Protein AF-A0A6G3XW22-F1 (afdb_monomer_lite)

Secondary structure (DSSP, 8-state):
--GGGSTTB--TT-TT-------TTTT--EEEEEESSSSEEEEEETTS-EEEEEE-TTSSSEEEPTT-TT-EEEE-TTS-EEEE-SSSEEEEEE-SSTT-SEEEEEEEEETT-TT-SEEEEEEEEEETTEEEEEEEEEE---TTS-HHHHHH-TTSTT--EEE----SS----------

Foldseek 3Di:
DFCCPQAQADSPVDGHDHDDDDPVVAPQQWWKWFDPDQFKIWGAGVVGDTWIWGQDPVSQFIDTDPPVNQWGWHDGQQAKIWIAGPQQKIWIFDHLDSPGRMTGTAKIAGPPDFQQIKGFDWHWDADPNDTHTYTAKIWRFAPQDHSVCCVVPVPDPRIDMDGDDDDPDDPDPDDDDDD

Organism: NCBI:txid2706086

pLDDT: mean 84.63, std 14.5, range [40.66, 98.62]

Radius of gyration: 17.82 Å; chains: 1; bounding box: 32×61×41 Å

Structure (mmCIF, N/CA/C/O backbone):
data_AF-A0A6G3XW22-F1
#
_entry.id   AF-A0A6G3XW22-F1
#
loop_
_atom_site.group_PDB
_atom_site.id
_atom_site.type_symbol
_atom_site.label_atom_id
_atom_site.label_alt_id
_atom_site.label_comp_id
_atom_site.label_asym_id
_atom_site.label_entity_id
_atom_site.label_seq_id
_atom_site.pdbx_PDB_ins_code
_atom_site.Cartn_x
_atom_site.Cartn_y
_atom_site.Cartn_z
_atom_site.occupancy
_atom_site.B_iso_or_equiv
_atom_site.auth_seq_id
_atom_site.auth_comp_id
_atom_site.auth_asym_id
_atom_site.auth_atom_id
_atom_site.pdbx_PDB_model_num
ATOM 1 N N . ASN A 1 1 ? 6.379 -14.271 11.844 1.00 52.03 1 ASN A N 1
ATOM 2 C CA . ASN A 1 1 ? 5.013 -14.008 11.336 1.00 52.03 1 ASN A CA 1
ATOM 3 C C . ASN A 1 1 ? 4.504 -15.171 10.507 1.00 52.03 1 ASN A C 1
ATOM 5 O O . ASN A 1 1 ? 5.293 -15.750 9.774 1.00 52.03 1 ASN A O 1
ATOM 9 N N . ARG A 1 2 ? 3.227 -15.556 10.661 1.00 58.66 2 ARG A N 1
ATOM 10 C CA . ARG A 1 2 ? 2.596 -16.624 9.863 1.00 58.66 2 ARG A CA 1
ATOM 11 C C . ARG A 1 2 ? 2.020 -16.032 8.575 1.00 58.66 2 ARG A C 1
ATOM 13 O O . ARG A 1 2 ? 1.297 -15.044 8.637 1.00 58.66 2 ARG A O 1
ATOM 20 N N . GLY A 1 3 ? 2.311 -16.625 7.423 1.00 56.16 3 GLY A N 1
ATOM 21 C CA . GLY A 1 3 ? 1.813 -16.196 6.110 1.00 56.16 3 GLY A CA 1
ATOM 22 C C . GLY A 1 3 ? 0.297 -16.015 6.008 1.00 56.16 3 GLY A C 1
ATOM 23 O O . GLY A 1 3 ? -0.169 -15.089 5.357 1.00 56.16 3 GLY A O 1
ATOM 24 N N . ASP A 1 4 ? -0.485 -16.867 6.669 1.00 63.56 4 ASP A N 1
ATOM 25 C CA . ASP A 1 4 ? -1.953 -16.778 6.669 1.00 63.56 4 ASP A CA 1
ATOM 26 C C . ASP A 1 4 ? -2.518 -15.663 7.566 1.00 63.56 4 ASP A C 1
ATOM 28 O O . ASP A 1 4 ? -3.700 -15.325 7.462 1.00 63.56 4 ASP A O 1
ATOM 32 N N . SER A 1 5 ? -1.677 -15.088 8.427 1.00 68.88 5 SER A N 1
ATOM 33 C CA . SER A 1 5 ? -2.043 -13.995 9.328 1.00 68.88 5 SER A CA 1
ATOM 34 C C . SER A 1 5 ? -1.892 -12.610 8.690 1.00 68.88 5 SER A C 1
ATOM 36 O O . SER A 1 5 ? -2.404 -11.638 9.241 1.00 68.88 5 SER A O 1
ATOM 38 N N . GLN A 1 6 ? -1.258 -12.512 7.514 1.00 75.56 6 GLN A N 1
ATOM 39 C CA . GLN A 1 6 ? -1.166 -11.262 6.761 1.00 75.56 6 GLN A CA 1
ATOM 40 C C . GLN A 1 6 ? -2.504 -10.963 6.069 1.00 75.56 6 GLN A C 1
ATOM 42 O O . GLN A 1 6 ? -2.922 -11.637 5.124 1.00 75.56 6 GLN A O 1
ATOM 47 N N . GLU A 1 7 ? -3.220 -9.959 6.573 1.00 83.88 7 GLU A N 1
ATOM 48 C CA . GLU A 1 7 ? -4.598 -9.697 6.170 1.00 83.88 7 GLU A CA 1
ATOM 49 C C . GLU A 1 7 ? -4.696 -9.229 4.711 1.00 83.88 7 GLU A C 1
ATOM 51 O O . GLU A 1 7 ? -4.196 -8.175 4.329 1.00 83.88 7 GLU A O 1
ATOM 56 N N . GLY A 1 8 ? -5.426 -9.985 3.888 1.00 86.25 8 GLY A N 1
ATOM 57 C CA . GLY A 1 8 ? -5.715 -9.620 2.498 1.00 86.25 8 GLY A CA 1
ATOM 58 C C . GLY A 1 8 ? -4.651 -10.032 1.480 1.00 86.25 8 GLY A C 1
ATOM 59 O O . GLY A 1 8 ? -4.854 -9.789 0.289 1.00 86.25 8 GLY A O 1
ATOM 60 N N . GLN A 1 9 ? -3.583 -10.711 1.906 1.00 87.06 9 GLN A N 1
ATOM 61 C CA . GLN A 1 9 ? -2.567 -11.290 1.028 1.00 87.06 9 GLN A CA 1
ATOM 62 C C . GLN A 1 9 ? -2.663 -12.821 0.994 1.00 87.06 9 GLN A C 1
ATOM 64 O O . GLN A 1 9 ? -3.009 -13.477 1.975 1.00 87.06 9 GLN A O 1
ATOM 69 N N . ALA A 1 10 ? -2.404 -13.416 -0.169 1.00 87.94 10 ALA A N 1
ATOM 70 C CA . ALA A 1 10 ? -2.341 -14.863 -0.323 1.00 87.94 10 ALA A CA 1
ATOM 71 C C . ALA A 1 10 ? -0.995 -15.400 0.191 1.00 87.94 10 ALA A C 1
ATOM 73 O O . ALA A 1 10 ? 0.062 -14.926 -0.219 1.00 87.94 10 ALA A O 1
ATOM 74 N N . ALA A 1 11 ? -1.027 -16.446 1.021 1.00 87.25 11 ALA A N 1
ATOM 75 C CA . ALA A 1 11 ? 0.169 -17.115 1.536 1.00 87.25 11 ALA A CA 1
ATOM 76 C C . ALA A 1 11 ? 0.833 -18.004 0.462 1.00 87.25 11 ALA A C 1
ATOM 78 O O . ALA A 1 11 ? 0.626 -19.219 0.414 1.00 87.25 11 ALA A O 1
ATOM 79 N N . ILE A 1 12 ? 1.616 -17.397 -0.434 1.00 85.00 12 ILE A N 1
ATOM 80 C CA . ILE A 1 12 ? 2.178 -18.069 -1.623 1.00 85.00 12 ILE A CA 1
ATOM 81 C C . ILE A 1 12 ? 3.279 -19.096 -1.317 1.00 85.00 12 ILE A C 1
ATOM 83 O O . ILE A 1 12 ? 3.530 -19.968 -2.145 1.00 85.00 12 ILE A O 1
ATOM 87 N N . PHE A 1 13 ? 3.892 -19.033 -0.132 1.00 84.06 13 PHE A N 1
ATOM 88 C CA . PHE A 1 13 ? 4.929 -19.969 0.332 1.00 84.06 13 PHE A CA 1
ATOM 89 C C . PHE A 1 13 ? 4.442 -20.903 1.455 1.00 84.06 13 PHE A C 1
ATOM 91 O O . PHE A 1 13 ? 5.230 -21.586 2.106 1.00 84.06 13 PHE A O 1
ATOM 98 N N . GLY A 1 14 ? 3.125 -20.965 1.669 1.00 78.38 14 GLY A N 1
ATOM 99 C CA . GLY A 1 14 ? 2.499 -21.748 2.731 1.00 78.38 14 GLY A CA 1
ATOM 100 C C . GLY A 1 14 ? 2.167 -20.919 3.973 1.00 78.38 14 GLY A C 1
ATOM 101 O O . GLY A 1 14 ? 2.674 -19.822 4.175 1.00 78.38 14 GLY A O 1
ATOM 102 N N . LYS A 1 15 ? 1.290 -21.463 4.824 1.00 77.62 15 LYS A N 1
ATOM 103 C CA . LYS A 1 15 ? 0.667 -20.741 5.951 1.00 77.62 15 LYS A CA 1
ATOM 104 C C . LYS A 1 15 ? 1.638 -20.157 6.979 1.00 77.62 15 LYS A C 1
ATOM 106 O O . LYS A 1 15 ? 1.280 -19.220 7.671 1.00 77.62 15 LYS A O 1
ATOM 111 N N . GLU A 1 16 ? 2.850 -20.695 7.087 1.00 74.69 16 GLU A N 1
ATOM 112 C CA . GLU A 1 16 ? 3.848 -20.221 8.056 1.00 74.69 16 GLU A CA 1
ATOM 113 C C . GLU A 1 16 ? 4.786 -19.151 7.475 1.00 74.69 16 GLU A C 1
ATOM 115 O O . GLU A 1 16 ? 5.562 -18.575 8.225 1.00 74.69 16 GLU A O 1
ATOM 120 N N . TRP A 1 17 ? 4.708 -18.853 6.171 1.00 68.12 17 TRP A N 1
ATOM 121 C CA . TRP A 1 17 ? 5.664 -17.986 5.475 1.00 68.12 17 TRP A CA 1
ATOM 122 C C . TRP A 1 17 ? 4.978 -16.783 4.831 1.00 68.12 17 TRP A C 1
ATOM 124 O O . TRP A 1 17 ? 4.083 -16.932 3.998 1.00 68.12 17 TRP A O 1
ATOM 134 N N . VAL A 1 18 ? 5.423 -15.585 5.204 1.00 65.75 18 VAL A N 1
ATOM 135 C CA . VAL A 1 18 ? 4.990 -14.316 4.606 1.00 65.75 18 VAL A CA 1
ATOM 136 C C . VAL A 1 18 ? 5.875 -14.003 3.397 1.00 65.75 18 VAL A C 1
ATOM 138 O O . VAL A 1 18 ? 7.080 -14.239 3.434 1.00 65.75 18 VAL A O 1
ATOM 141 N N . SER A 1 19 ? 5.289 -13.468 2.325 1.00 66.19 19 SER A N 1
ATOM 142 C CA . SER A 1 19 ? 6.052 -12.869 1.226 1.00 66.19 19 SER A CA 1
ATOM 143 C C . SER A 1 19 ? 6.080 -11.351 1.402 1.00 66.19 19 SER A C 1
ATOM 145 O O . SER A 1 19 ? 5.086 -10.692 1.093 1.00 66.19 19 SER A O 1
ATOM 147 N N . GLY A 1 20 ? 7.194 -10.820 1.898 1.00 61.91 20 GLY A N 1
ATOM 148 C CA . GLY A 1 20 ? 7.508 -9.393 1.850 1.00 61.91 20 GLY A CA 1
ATOM 149 C C . GLY A 1 20 ? 8.275 -9.067 0.571 1.00 61.91 20 GLY A C 1
ATOM 150 O O . GLY A 1 20 ? 9.006 -9.909 0.039 1.00 61.91 20 GLY A O 1
ATOM 151 N N . THR A 1 21 ? 8.091 -7.862 0.047 1.00 57.53 21 THR A N 1
ATOM 152 C CA . THR A 1 21 ? 8.959 -7.318 -1.000 1.00 57.53 21 THR A CA 1
ATOM 153 C C . THR A 1 21 ? 9.637 -6.094 -0.429 1.00 57.53 21 THR A C 1
ATOM 155 O O . THR A 1 21 ? 9.161 -4.979 -0.626 1.00 57.53 21 THR A O 1
ATOM 158 N N . ALA A 1 22 ? 10.734 -6.315 0.289 1.00 53.59 22 ALA A N 1
ATOM 159 C CA . ALA A 1 22 ? 11.569 -5.225 0.749 1.00 53.59 22 ALA A CA 1
ATOM 160 C C . ALA A 1 22 ? 12.197 -4.541 -0.471 1.00 53.59 22 ALA A C 1
ATOM 162 O O . ALA A 1 22 ? 12.874 -5.172 -1.291 1.00 53.59 22 ALA A O 1
ATOM 163 N N . ALA A 1 23 ? 11.955 -3.243 -0.608 1.00 49.09 23 ALA A N 1
ATOM 164 C CA . ALA A 1 23 ? 12.821 -2.399 -1.405 1.00 49.09 23 ALA A CA 1
ATOM 165 C C . ALA A 1 23 ? 14.006 -2.015 -0.513 1.00 49.09 23 ALA A C 1
ATOM 167 O O . ALA A 1 23 ? 13.900 -1.087 0.279 1.00 49.09 23 ALA A O 1
ATOM 168 N N . GLU A 1 24 ? 15.129 -2.741 -0.632 1.00 43.94 24 GLU A N 1
ATOM 169 C CA . GLU A 1 24 ? 16.357 -2.489 0.155 1.00 43.94 24 GLU A CA 1
ATOM 170 C C . GLU A 1 24 ? 16.875 -1.043 0.030 1.00 43.94 24 GLU A C 1
ATOM 172 O O . GLU A 1 24 ? 17.677 -0.610 0.847 1.00 43.94 24 GLU A O 1
ATOM 177 N N . ALA A 1 25 ? 16.438 -0.291 -0.985 1.00 43.53 25 ALA A N 1
ATOM 178 C CA . ALA A 1 25 ? 16.829 1.102 -1.176 1.00 43.53 25 ALA A CA 1
ATOM 179 C C . ALA A 1 25 ? 16.078 2.097 -0.270 1.00 43.53 25 ALA A C 1
ATOM 181 O O . ALA A 1 25 ? 16.571 3.204 -0.097 1.00 43.53 25 ALA A O 1
ATOM 182 N N . THR A 1 26 ? 14.920 1.725 0.289 1.00 51.25 26 THR A N 1
ATOM 183 C CA . THR A 1 26 ? 13.961 2.683 0.873 1.00 51.25 26 THR A CA 1
ATOM 184 C C . THR A 1 26 ? 13.469 2.331 2.280 1.00 51.25 26 THR A C 1
ATOM 186 O O . THR A 1 26 ? 12.476 2.902 2.707 1.00 51.25 26 THR A O 1
ATOM 189 N N . GLU A 1 27 ? 14.078 1.348 2.963 1.00 54.16 27 GLU A N 1
ATOM 190 C CA . GLU A 1 27 ? 13.781 0.972 4.372 1.00 54.16 27 GLU A CA 1
ATOM 191 C C . GLU A 1 27 ? 12.274 0.897 4.729 1.00 54.16 27 GLU A C 1
ATOM 193 O O . GLU A 1 27 ? 11.841 1.137 5.853 1.00 54.16 27 GLU A O 1
ATOM 198 N N . SER A 1 28 ? 11.433 0.572 3.741 1.00 60.34 28 SER A N 1
ATOM 199 C CA . SER A 1 28 ? 9.985 0.657 3.889 1.00 60.34 28 SER A CA 1
ATOM 200 C C . SER A 1 28 ? 9.450 -0.681 4.374 1.00 60.34 28 SER A C 1
ATOM 202 O O . SER A 1 28 ? 9.030 -1.520 3.579 1.00 60.34 28 SER A O 1
ATOM 204 N N . ASP A 1 29 ? 9.445 -0.856 5.692 1.00 78.88 29 ASP A N 1
ATOM 205 C CA . ASP A 1 29 ? 8.967 -2.064 6.373 1.00 78.88 29 ASP A CA 1
ATOM 206 C C . ASP A 1 29 ? 7.431 -2.095 6.509 1.00 78.88 29 ASP A C 1
ATOM 208 O O . ASP A 1 29 ? 6.886 -2.633 7.472 1.00 78.88 29 ASP A O 1
ATOM 212 N N . TYR A 1 30 ? 6.687 -1.511 5.562 1.00 88.31 30 TYR A N 1
ATOM 213 C CA . TYR A 1 30 ? 5.220 -1.530 5.567 1.00 88.31 30 TYR A CA 1
ATOM 214 C C . TYR A 1 30 ? 4.673 -2.739 4.812 1.00 88.31 30 TYR A C 1
ATOM 216 O O . TYR A 1 30 ? 5.124 -3.072 3.721 1.00 88.31 30 TYR A O 1
ATOM 224 N N . SER A 1 31 ? 3.613 -3.350 5.340 1.00 87.88 31 SER A N 1
ATOM 225 C CA . SER A 1 31 ? 2.933 -4.475 4.694 1.00 87.88 31 SER A CA 1
ATOM 226 C C . SER A 1 31 ? 1.625 -4.064 4.015 1.00 87.88 31 SER A C 1
ATOM 228 O O . SER A 1 31 ? 1.394 -4.374 2.842 1.00 87.88 31 SER A O 1
ATOM 230 N N . HIS A 1 32 ? 0.749 -3.357 4.730 1.00 92.81 32 HIS A N 1
ATOM 231 C CA . HIS A 1 32 ? -0.564 -2.973 4.216 1.00 92.81 32 HIS A CA 1
ATOM 232 C C . HIS A 1 32 ? -1.179 -1.808 4.990 1.00 92.81 32 HIS A C 1
ATOM 234 O O . HIS A 1 32 ? -0.823 -1.537 6.131 1.00 92.81 32 HIS A O 1
ATOM 240 N N . VAL A 1 33 ? -2.176 -1.161 4.387 1.00 96.88 33 VAL A N 1
ATOM 241 C CA . VAL A 1 33 ? -3.127 -0.316 5.117 1.00 96.88 33 VAL A CA 1
ATOM 242 C C . VAL A 1 33 ? -4.340 -1.155 5.497 1.00 96.88 33 VAL A C 1
ATOM 244 O O . VAL A 1 33 ? -4.859 -1.906 4.665 1.00 96.88 33 VAL A O 1
ATOM 247 N N . ARG A 1 34 ? -4.835 -1.004 6.726 1.00 97.06 34 ARG A N 1
ATOM 248 C CA . ARG A 1 34 ? -6.054 -1.645 7.233 1.00 97.06 34 ARG A CA 1
ATOM 249 C C . ARG A 1 34 ? -7.101 -0.598 7.596 1.00 97.06 34 ARG A C 1
ATOM 251 O O . ARG A 1 34 ? -6.830 0.356 8.319 1.00 97.06 34 ARG A O 1
ATOM 258 N N . ARG A 1 35 ? -8.332 -0.779 7.114 1.00 97.38 35 ARG A N 1
ATOM 259 C CA . ARG A 1 35 ? -9.463 0.085 7.480 1.00 97.38 35 ARG A CA 1
ATOM 260 C C . ARG A 1 35 ? -9.954 -0.248 8.883 1.00 97.38 35 ARG A C 1
ATOM 262 O O . ARG A 1 35 ? -10.372 -1.375 9.125 1.00 97.38 35 ARG A O 1
ATOM 269 N N . ILE A 1 36 ? -10.016 0.763 9.745 1.00 97.50 36 ILE A N 1
ATOM 270 C CA . ILE A 1 36 ? -10.691 0.681 11.048 1.00 97.50 36 ILE A CA 1
ATOM 271 C C . ILE A 1 36 ? -12.104 1.265 10.942 1.00 97.50 36 ILE A C 1
ATOM 273 O O . ILE A 1 36 ? -13.074 0.678 11.412 1.00 97.50 36 ILE A O 1
ATOM 277 N N . SER A 1 37 ? -12.241 2.404 10.261 1.00 96.75 37 SER A N 1
ATOM 278 C CA . SER A 1 37 ? -13.521 3.043 9.938 1.00 96.75 37 SER A CA 1
ATOM 279 C C . SER A 1 37 ? -13.389 3.903 8.674 1.00 96.75 37 SER A C 1
ATOM 281 O O . SER A 1 37 ? -12.369 3.862 7.994 1.00 96.75 37 SER A O 1
ATOM 283 N N . ASP A 1 38 ? -14.401 4.703 8.334 1.00 95.00 38 ASP A N 1
ATOM 284 C CA . ASP A 1 38 ? -14.277 5.702 7.257 1.00 95.00 38 ASP A CA 1
ATOM 285 C C . ASP A 1 38 ? -13.337 6.865 7.594 1.00 95.00 38 ASP A C 1
ATOM 287 O O . ASP A 1 38 ? -12.921 7.599 6.701 1.00 95.00 38 ASP A O 1
ATOM 291 N N . THR A 1 39 ? -13.002 7.040 8.872 1.00 97.12 39 THR A N 1
ATOM 292 C CA . THR A 1 39 ? -12.193 8.158 9.374 1.00 97.12 39 THR A CA 1
ATOM 293 C C . THR A 1 39 ? -10.971 7.703 10.163 1.00 97.12 39 THR A C 1
ATOM 295 O O . THR A 1 39 ? -10.319 8.536 10.785 1.00 97.12 39 THR A O 1
ATOM 298 N N . ALA A 1 40 ? -10.668 6.404 10.168 1.00 97.94 40 ALA A N 1
ATOM 299 C CA . ALA A 1 40 ? -9.498 5.847 10.836 1.00 97.94 40 ALA A CA 1
ATOM 300 C C . ALA A 1 40 ? -8.949 4.653 10.052 1.00 97.94 40 ALA A C 1
ATOM 302 O O . ALA A 1 40 ? -9.714 3.770 9.640 1.00 97.94 40 ALA A O 1
ATOM 303 N N . VAL A 1 41 ? -7.636 4.630 9.867 1.00 98.38 41 VAL A N 1
ATOM 304 C CA . VAL A 1 41 ? -6.897 3.548 9.212 1.00 98.38 41 VAL A CA 1
ATOM 305 C C . VAL A 1 41 ? -5.589 3.298 9.953 1.00 98.38 41 VAL A C 1
ATOM 307 O O . VAL A 1 41 ? -5.052 4.207 10.580 1.00 98.38 41 VAL A O 1
ATOM 310 N N . ASP A 1 42 ? -5.080 2.081 9.828 1.00 98.19 42 ASP A N 1
ATOM 311 C CA . ASP A 1 42 ? -3.752 1.700 10.298 1.00 98.19 42 ASP A CA 1
ATOM 312 C C . ASP A 1 42 ? -2.834 1.500 9.095 1.00 98.19 42 ASP A C 1
ATOM 314 O O . ASP A 1 42 ? -3.236 0.855 8.123 1.00 98.19 42 ASP A O 1
ATOM 318 N N . VAL A 1 43 ? -1.599 1.988 9.172 1.00 96.81 43 VAL A N 1
ATOM 319 C CA . VAL A 1 43 ? -0.492 1.506 8.339 1.00 96.81 43 VAL A CA 1
ATOM 320 C C . VAL A 1 43 ? 0.209 0.412 9.135 1.00 96.81 43 VAL A C 1
ATOM 322 O O . VAL A 1 43 ? 0.778 0.685 10.184 1.00 96.81 43 VAL A O 1
ATOM 325 N N . VAL A 1 44 ? 0.145 -0.828 8.663 1.00 93.81 44 VAL A N 1
ATOM 326 C CA . VAL A 1 44 ? 0.692 -1.997 9.357 1.00 93.81 44 VAL A CA 1
ATOM 327 C C . VAL A 1 44 ? 2.076 -2.318 8.807 1.00 93.81 44 VAL A C 1
ATOM 329 O O . VAL A 1 44 ? 2.258 -2.398 7.590 1.00 93.81 44 VAL A O 1
ATOM 332 N N . LEU A 1 45 ? 3.040 -2.532 9.695 1.00 89.38 45 LEU A N 1
ATOM 333 C CA . LEU A 1 45 ? 4.414 -2.906 9.372 1.00 89.38 45 LEU A CA 1
ATOM 334 C C . LEU A 1 45 ? 4.523 -4.409 9.057 1.00 89.38 45 LEU A C 1
ATOM 336 O O . LEU A 1 45 ? 3.586 -5.178 9.286 1.00 89.38 45 LEU A O 1
ATOM 340 N N . GLU A 1 46 ? 5.646 -4.857 8.500 1.00 81.25 46 GLU A N 1
ATOM 341 C CA . GLU A 1 46 ? 5.909 -6.273 8.212 1.00 81.25 46 GLU A CA 1
ATOM 342 C C . GLU A 1 46 ? 5.928 -7.131 9.484 1.00 81.25 46 GLU A C 1
ATOM 344 O O . GLU A 1 46 ? 5.512 -8.296 9.456 1.00 81.25 46 GLU A O 1
ATOM 349 N N . GLU A 1 47 ? 6.344 -6.545 10.610 1.00 80.31 47 GLU A N 1
ATOM 350 C CA . GLU A 1 47 ? 6.370 -7.205 11.916 1.00 80.31 47 GLU A CA 1
ATOM 351 C C . GLU A 1 47 ? 4.982 -7.311 12.570 1.00 80.31 47 GLU A C 1
ATOM 353 O O . GLU A 1 47 ? 4.764 -8.204 13.389 1.00 80.31 47 GLU A O 1
ATOM 358 N N . GLY A 1 48 ? 4.014 -6.504 12.121 1.00 83.56 48 GLY A N 1
ATOM 359 C CA . GLY A 1 48 ? 2.621 -6.520 12.577 1.00 83.56 48 GLY A CA 1
ATOM 360 C C . GLY A 1 48 ? 2.222 -5.345 13.472 1.00 83.56 48 GLY A C 1
ATOM 361 O O . GLY A 1 48 ? 1.026 -5.172 13.721 1.00 83.56 48 GLY A O 1
ATOM 362 N N . ASP A 1 49 ? 3.185 -4.529 13.903 1.00 90.00 49 ASP A N 1
ATOM 363 C CA . ASP A 1 49 ? 2.916 -3.239 14.541 1.00 90.00 49 ASP A CA 1
ATOM 364 C C . ASP A 1 49 ? 2.183 -2.298 13.580 1.00 90.00 49 ASP A C 1
ATOM 366 O O . ASP A 1 49 ? 2.206 -2.480 12.360 1.00 90.00 49 ASP A O 1
ATOM 370 N N . ALA A 1 50 ? 1.488 -1.304 14.124 1.00 94.62 50 ALA A N 1
ATOM 371 C CA . ALA A 1 50 ? 0.647 -0.411 13.343 1.00 94.62 50 ALA A CA 1
ATOM 372 C C . ALA A 1 50 ? 0.865 1.043 13.741 1.00 94.62 50 ALA A C 1
ATOM 374 O O . ALA A 1 50 ? 0.902 1.351 14.926 1.00 94.62 50 ALA A O 1
ATOM 375 N N . ILE A 1 51 ? 0.930 1.907 12.729 1.00 97.25 51 ILE A N 1
ATOM 376 C CA . ILE A 1 51 ? 0.891 3.358 12.878 1.00 97.25 51 ILE A CA 1
ATOM 377 C C . ILE A 1 51 ? -0.533 3.827 12.613 1.00 97.25 51 ILE A C 1
ATOM 379 O O . ILE A 1 51 ? -1.118 3.527 11.562 1.00 97.25 51 ILE A O 1
ATOM 383 N N . HIS A 1 52 ? -1.098 4.571 13.553 1.00 98.25 52 HIS A N 1
ATOM 384 C CA . HIS A 1 52 ? -2.497 4.982 13.487 1.00 98.25 52 HIS A CA 1
ATOM 385 C C . HIS A 1 52 ? -2.678 6.318 12.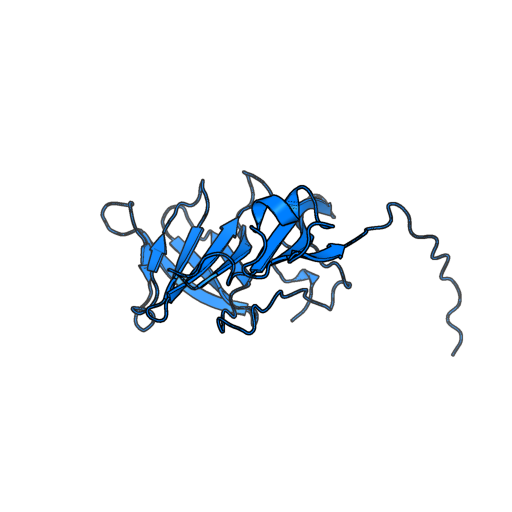764 1.00 98.25 52 HIS A C 1
ATOM 387 O O . HIS A 1 52 ? -2.001 7.301 13.052 1.00 98.25 52 HIS A O 1
ATOM 393 N N . PHE A 1 53 ? -3.661 6.385 11.863 1.00 98.62 53 PHE A N 1
ATOM 394 C CA . PHE A 1 53 ? -4.041 7.613 11.168 1.00 98.62 53 PHE A CA 1
ATOM 395 C C . PHE A 1 53 ? -5.528 7.911 11.335 1.00 98.62 53 PHE A C 1
ATOM 397 O O . PHE A 1 53 ? -6.394 7.050 11.151 1.00 98.62 53 PHE A O 1
ATOM 404 N N . THR A 1 54 ? -5.845 9.178 11.598 1.00 98.50 54 THR A N 1
ATOM 405 C CA . THR A 1 54 ? -7.226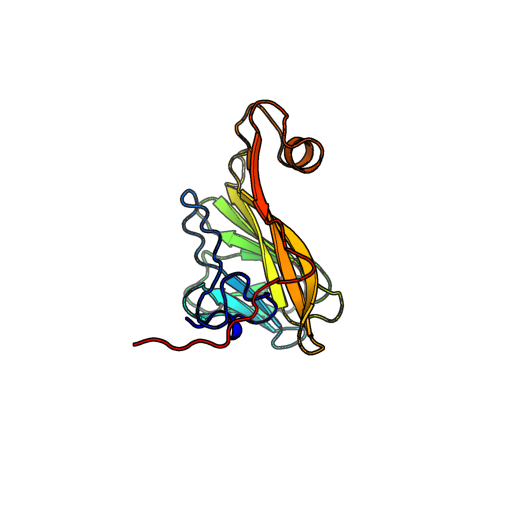 9.673 11.673 1.00 98.50 54 THR A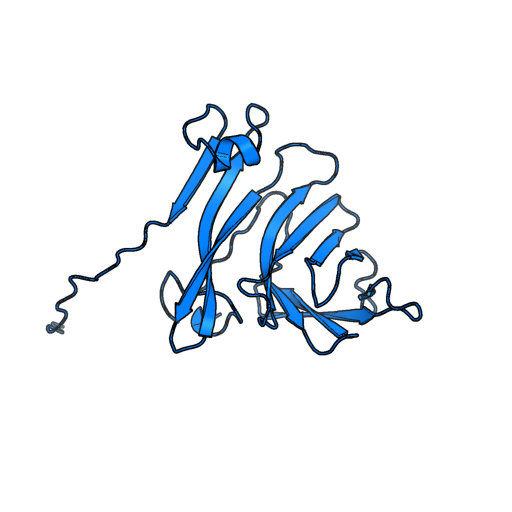 CA 1
ATOM 406 C C . THR A 1 54 ? -7.485 10.744 10.628 1.00 98.50 54 THR A C 1
ATOM 408 O O . THR A 1 54 ? -6.601 11.518 10.275 1.00 98.50 54 THR A O 1
ATOM 411 N N . ALA A 1 55 ? -8.698 10.795 10.084 1.00 97.81 55 ALA A N 1
ATOM 412 C CA . ALA A 1 55 ? -9.049 11.833 9.126 1.00 97.81 55 ALA A CA 1
ATOM 413 C C . ALA A 1 55 ? -9.018 13.213 9.805 1.00 97.81 55 ALA A C 1
ATOM 415 O O . ALA A 1 55 ? -9.550 13.390 10.903 1.00 97.81 55 ALA A O 1
ATOM 416 N N . ASN A 1 56 ? -8.445 14.208 9.129 1.00 95.44 56 ASN A N 1
ATOM 417 C CA . ASN A 1 56 ? -8.479 15.589 9.592 1.00 95.44 56 ASN A CA 1
ATOM 418 C C . ASN A 1 56 ? -9.927 16.120 9.654 1.00 95.44 56 ASN A C 1
ATOM 420 O O . ASN A 1 56 ? -10.859 15.535 9.097 1.00 95.44 56 ASN A O 1
ATOM 424 N N . ALA A 1 57 ? -10.129 17.275 10.296 1.00 94.62 57 ALA A N 1
ATOM 425 C CA . ALA A 1 57 ? -11.466 17.856 10.465 1.00 94.62 57 ALA A CA 1
ATOM 426 C C . ALA A 1 57 ? -12.213 18.079 9.131 1.00 94.62 57 ALA A C 1
ATOM 428 O O . ALA A 1 57 ? -13.433 17.933 9.069 1.00 94.62 57 ALA A O 1
ATOM 429 N N . ALA A 1 58 ? -11.480 18.390 8.057 1.00 93.31 58 ALA A N 1
ATOM 430 C CA . ALA A 1 58 ? -12.023 18.585 6.713 1.00 93.31 58 ALA A CA 1
ATOM 431 C C . ALA A 1 58 ? -12.276 17.271 5.943 1.00 93.31 58 ALA A C 1
ATOM 433 O O . ALA A 1 58 ? -12.820 17.311 4.841 1.00 93.31 58 ALA A O 1
ATOM 434 N N . LYS A 1 59 ? -11.895 16.116 6.506 1.00 90.94 59 LYS A N 1
ATOM 435 C CA . LYS A 1 59 ? -11.969 14.774 5.904 1.00 90.94 59 LYS A CA 1
ATOM 436 C C . LYS A 1 59 ? -11.324 14.677 4.518 1.00 90.94 59 LYS A C 1
ATOM 438 O O . LYS A 1 59 ? -11.781 13.923 3.663 1.00 90.94 59 LYS A O 1
ATOM 443 N N . ASN A 1 60 ? -10.268 15.452 4.292 1.00 91.19 60 ASN A N 1
ATOM 444 C CA . ASN A 1 60 ? -9.526 15.494 3.030 1.00 91.19 60 ASN A CA 1
ATOM 445 C C . ASN A 1 60 ? -8.031 15.177 3.199 1.00 91.19 60 ASN A C 1
ATOM 447 O O . ASN A 1 60 ? -7.266 15.293 2.245 1.00 91.19 60 ASN A O 1
ATOM 451 N N . GLY A 1 61 ? -7.625 14.779 4.402 1.00 94.06 61 GLY A N 1
ATOM 452 C CA . GLY A 1 61 ? -6.270 14.365 4.731 1.00 94.06 61 GLY A CA 1
ATOM 453 C C . GLY A 1 61 ? -6.257 13.502 5.985 1.00 94.06 61 GLY A C 1
ATOM 454 O O . GLY A 1 61 ? -7.270 13.398 6.681 1.00 94.06 61 GLY A O 1
ATOM 455 N N . TRP A 1 62 ? -5.107 12.902 6.261 1.00 98.19 62 TRP A N 1
ATOM 456 C CA . TRP A 1 62 ? -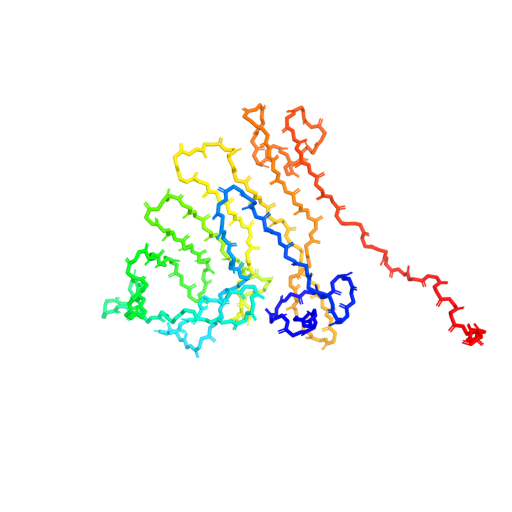4.884 12.015 7.395 1.00 98.19 62 TRP A CA 1
ATOM 457 C C . TRP A 1 62 ? -3.869 12.638 8.350 1.00 98.19 62 TRP A C 1
ATOM 459 O O . TRP A 1 62 ? -2.913 13.273 7.913 1.00 98.19 62 TRP A O 1
ATOM 469 N N . VAL A 1 63 ? -4.111 12.477 9.644 1.00 98.31 63 VAL A N 1
ATOM 470 C CA . VAL A 1 63 ? -3.261 12.942 10.737 1.00 98.31 63 VAL A CA 1
ATOM 471 C C . VAL A 1 63 ? -2.672 11.698 11.405 1.00 98.31 63 VAL A C 1
ATOM 473 O O . VAL A 1 63 ? -3.472 10.863 11.850 1.00 98.31 63 VAL A O 1
ATOM 476 N N . PRO A 1 64 ? -1.336 11.542 11.432 1.00 98.19 64 PRO A N 1
ATOM 477 C CA . PRO A 1 64 ? -0.688 10.438 12.133 1.00 98.19 64 PRO A CA 1
ATOM 478 C C . PRO A 1 64 ? -0.876 10.564 13.646 1.00 98.19 64 PRO A C 1
ATOM 480 O O . PRO A 1 64 ? -1.210 11.632 14.171 1.00 98.19 64 PRO A O 1
ATOM 483 N N . GLU A 1 65 ? -0.649 9.469 14.357 1.00 98.00 65 GLU A N 1
ATOM 484 C CA . GLU A 1 65 ? -0.475 9.509 15.801 1.00 98.00 65 GLU A CA 1
ATOM 485 C C . GLU A 1 65 ? 0.784 10.300 16.212 1.00 98.00 65 GLU A C 1
ATOM 487 O O . GLU A 1 65 ? 1.688 10.501 15.393 1.00 98.00 65 GLU A O 1
ATOM 492 N N . PRO A 1 66 ? 0.859 10.780 17.468 1.00 97.75 66 PRO A N 1
ATOM 493 C CA . PRO A 1 66 ? 2.035 11.494 17.955 1.00 97.75 66 PRO A CA 1
ATOM 494 C C . PRO A 1 66 ? 3.312 10.652 17.844 1.00 97.75 66 PRO A C 1
ATOM 496 O O . PRO A 1 66 ? 3.332 9.506 18.289 1.00 97.75 66 PRO A O 1
ATOM 499 N N . GLY A 1 67 ? 4.387 11.250 17.331 1.00 96.06 67 GLY A N 1
ATOM 500 C CA . GLY A 1 67 ? 5.672 10.586 17.100 1.00 96.06 67 GLY A CA 1
ATOM 501 C C . GLY A 1 67 ? 5.878 10.043 15.682 1.00 96.06 67 GLY A C 1
ATOM 502 O O . GLY A 1 67 ? 6.952 9.517 15.410 1.00 96.06 67 GLY A O 1
ATOM 503 N N . SER A 1 68 ? 4.887 10.166 14.793 1.00 96.31 68 SER A N 1
ATOM 504 C CA . SER A 1 68 ? 4.985 9.795 13.371 1.00 96.31 68 SER A CA 1
ATOM 505 C C . SER A 1 68 ? 4.736 10.989 12.442 1.00 96.31 68 SER A C 1
ATOM 507 O O . SER A 1 68 ? 4.142 10.859 11.371 1.00 96.31 68 SER A O 1
ATOM 509 N N . GLU A 1 69 ? 5.115 12.194 12.877 1.00 95.62 69 GLU A N 1
ATOM 510 C CA . GLU A 1 69 ? 4.897 13.447 12.142 1.00 95.62 69 GLU A CA 1
ATOM 511 C C . GLU A 1 69 ? 5.744 13.577 10.866 1.00 95.62 69 GLU A C 1
ATOM 513 O O . GLU A 1 69 ? 5.466 14.433 10.024 1.00 95.62 69 GLU A O 1
ATOM 518 N N . ASP A 1 70 ? 6.766 12.740 10.720 1.00 93.81 70 ASP A N 1
ATOM 519 C CA . ASP A 1 70 ? 7.561 12.557 9.508 1.00 93.81 70 ASP A CA 1
ATOM 520 C C . ASP A 1 70 ? 6.768 11.875 8.382 1.00 93.81 70 ASP A C 1
ATOM 522 O O . ASP A 1 70 ? 7.106 12.025 7.207 1.00 93.81 70 ASP A O 1
ATOM 526 N N . LEU A 1 71 ? 5.667 11.196 8.717 1.00 95.62 71 LEU A N 1
ATOM 527 C CA . LEU A 1 71 ? 4.838 10.467 7.769 1.00 95.62 71 LEU A CA 1
ATOM 528 C C . LEU A 1 71 ? 3.630 11.276 7.288 1.00 95.62 71 LEU A C 1
ATOM 530 O O . LEU A 1 71 ? 2.849 11.847 8.050 1.00 95.62 71 LEU A O 1
ATOM 534 N N . THR A 1 72 ? 3.400 11.243 5.978 1.00 96.88 72 THR A N 1
ATOM 535 C CA . THR A 1 72 ? 2.233 11.838 5.324 1.00 96.88 72 THR A CA 1
ATOM 536 C C . THR A 1 72 ? 1.447 10.778 4.565 1.00 96.88 72 THR A C 1
ATOM 538 O O . THR A 1 72 ? 1.880 10.291 3.522 1.00 96.88 72 THR A O 1
ATOM 541 N N . LEU A 1 73 ? 0.237 10.471 5.041 1.00 98.00 73 LEU A N 1
ATOM 542 C CA . LEU A 1 73 ? -0.694 9.578 4.354 1.00 98.00 73 LEU A CA 1
ATOM 543 C C . LEU A 1 73 ? -1.695 10.372 3.497 1.00 98.00 73 LEU A C 1
ATOM 545 O O . LEU A 1 73 ? -2.404 11.264 3.970 1.00 98.00 73 LEU A O 1
ATOM 549 N N . LYS A 1 74 ? -1.798 10.010 2.219 1.00 97.06 74 LYS A N 1
ATOM 550 C CA . LYS A 1 74 ? -2.771 10.533 1.248 1.00 97.06 74 LYS A CA 1
ATOM 551 C C . LYS A 1 74 ? -3.662 9.408 0.734 1.00 97.06 74 LYS A C 1
ATOM 553 O O . LYS A 1 74 ? -3.253 8.252 0.702 1.00 97.06 74 LYS A O 1
ATOM 558 N N . GLY A 1 75 ? -4.866 9.758 0.281 1.00 96.12 75 GLY A N 1
ATOM 559 C CA . GLY A 1 75 ? -5.817 8.807 -0.297 1.00 96.12 75 GLY A CA 1
ATOM 560 C C . GLY A 1 75 ? -7.124 8.703 0.479 1.00 96.12 75 GLY A C 1
ATOM 561 O O . GLY A 1 75 ? -7.454 9.568 1.294 1.00 96.12 75 GLY A O 1
ATOM 562 N N . SER A 1 76 ? -7.888 7.645 0.210 1.00 95.00 76 SER A N 1
ATOM 563 C CA . SER A 1 76 ? -9.187 7.407 0.844 1.00 95.00 76 SER A CA 1
ATOM 564 C C . SER A 1 76 ? -9.514 5.919 0.965 1.00 95.00 76 SER A C 1
ATOM 566 O O . SER A 1 76 ? -9.021 5.084 0.208 1.00 95.00 76 SER A O 1
ATOM 568 N N . VAL A 1 77 ? -10.460 5.597 1.852 1.00 95.44 77 VAL A N 1
ATOM 569 C CA . VAL A 1 77 ? -10.956 4.225 2.086 1.00 95.44 77 VAL A CA 1
ATOM 570 C C . VAL A 1 77 ? -11.719 3.602 0.898 1.00 95.44 77 VAL A C 1
ATOM 572 O O . VAL A 1 77 ? -12.089 2.422 0.931 1.00 95.44 77 VAL A O 1
ATOM 575 N N . THR A 1 78 ? -11.944 4.372 -0.166 1.00 92.88 78 THR A N 1
ATOM 576 C CA . THR A 1 78 ? -12.532 3.915 -1.435 1.00 92.88 78 THR A CA 1
ATOM 577 C C . THR A 1 78 ? -11.532 3.894 -2.591 1.00 92.88 78 THR A C 1
ATOM 579 O O . THR A 1 78 ? -11.840 3.316 -3.630 1.00 92.88 78 THR A O 1
ATOM 582 N N . GLY A 1 79 ? -10.360 4.511 -2.426 1.00 93.69 79 GLY A N 1
ATOM 583 C CA . GLY A 1 79 ? -9.343 4.667 -3.461 1.00 93.69 79 GLY A CA 1
ATOM 584 C C . GLY A 1 79 ? -8.063 3.900 -3.147 1.00 93.69 79 GLY A C 1
ATOM 585 O O . GLY A 1 79 ? -8.103 2.800 -2.608 1.00 93.69 79 GLY A O 1
ATOM 586 N N . THR A 1 80 ? -6.935 4.502 -3.504 1.00 95.12 80 THR A N 1
ATOM 587 C CA . THR A 1 80 ? -5.567 4.048 -3.210 1.00 95.12 80 THR A CA 1
ATOM 588 C C . THR A 1 80 ? -5.010 4.894 -2.072 1.00 95.12 80 THR A C 1
ATOM 590 O O . THR A 1 80 ? -5.407 6.054 -1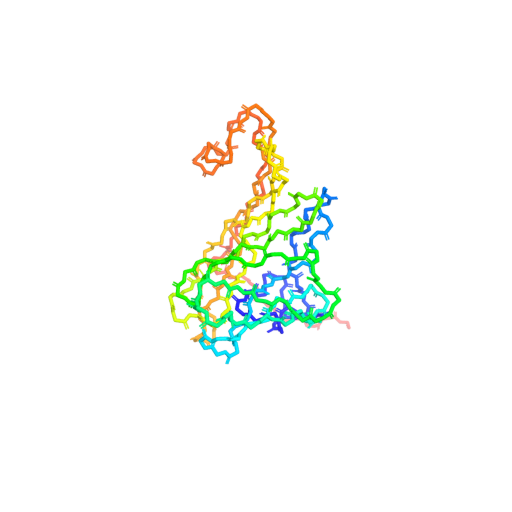.930 1.00 95.12 80 THR A O 1
ATOM 593 N N . PHE A 1 81 ? -4.083 4.338 -1.295 1.00 97.25 81 PHE A N 1
ATOM 594 C CA . PHE A 1 81 ? -3.306 5.101 -0.322 1.00 97.25 81 PHE A CA 1
ATOM 595 C C . PHE A 1 81 ? -1.868 5.296 -0.787 1.00 97.25 81 PHE A C 1
ATOM 597 O O . PHE A 1 81 ? -1.292 4.421 -1.433 1.00 97.25 81 PHE A O 1
ATOM 604 N N . THR A 1 82 ? -1.290 6.431 -0.415 1.00 95.62 82 THR A N 1
ATOM 605 C CA . THR A 1 82 ? 0.125 6.729 -0.613 1.00 95.62 82 THR A CA 1
ATOM 606 C C . THR A 1 82 ? 0.681 7.295 0.681 1.00 95.62 82 THR A C 1
ATOM 608 O O . THR A 1 82 ? 0.153 8.286 1.183 1.00 95.62 82 THR A O 1
ATOM 611 N N . LEU A 1 83 ? 1.713 6.657 1.214 1.00 95.31 83 LEU A N 1
ATOM 612 C CA . LEU A 1 83 ? 2.455 7.097 2.386 1.00 95.31 83 LEU A CA 1
ATOM 613 C C . LEU A 1 83 ? 3.799 7.642 1.922 1.00 95.31 83 LEU A C 1
ATOM 615 O O . LEU A 1 83 ? 4.459 6.990 1.116 1.00 95.31 83 LEU A O 1
ATOM 619 N N . SER A 1 84 ? 4.177 8.818 2.401 1.00 93.56 84 SER A N 1
ATOM 620 C CA . SER A 1 84 ? 5.502 9.385 2.164 1.00 93.56 84 SER A CA 1
ATOM 621 C C . SER A 1 84 ? 6.162 9.804 3.464 1.00 93.56 84 SER A C 1
ATOM 623 O O . SER A 1 84 ? 5.460 10.313 4.337 1.00 93.56 84 SER A O 1
ATOM 625 N N . ASP A 1 85 ? 7.477 9.653 3.553 1.00 91.06 85 ASP A N 1
ATOM 626 C CA . ASP A 1 85 ? 8.292 10.170 4.655 1.00 91.06 85 ASP A CA 1
ATOM 627 C C . ASP A 1 85 ? 9.041 11.459 4.259 1.00 91.06 85 ASP A C 1
ATOM 629 O O . ASP A 1 85 ? 8.893 11.986 3.149 1.00 91.06 85 ASP A O 1
ATOM 633 N N . THR A 1 86 ? 9.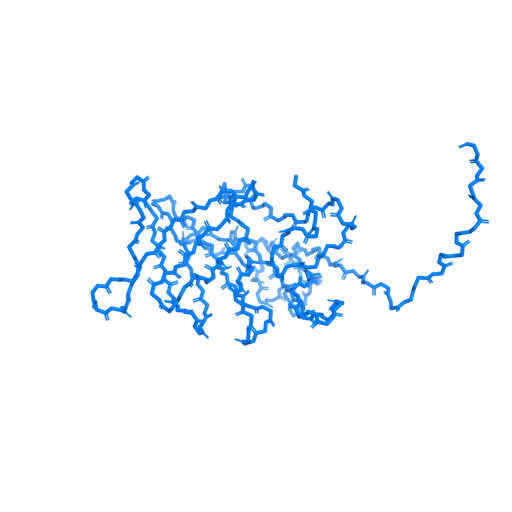837 12.001 5.184 1.00 89.81 86 THR A N 1
ATOM 634 C CA . THR A 1 86 ? 10.681 13.183 4.941 1.00 89.81 86 THR A CA 1
ATOM 635 C C . THR A 1 86 ? 11.968 12.892 4.169 1.00 89.81 86 THR A C 1
ATOM 637 O O . THR A 1 86 ? 12.663 13.831 3.776 1.00 89.81 86 THR A O 1
ATOM 640 N N . GLU A 1 87 ? 12.299 11.621 3.964 1.00 84.50 87 GLU A N 1
ATOM 641 C CA . GLU A 1 87 ? 13.510 11.155 3.279 1.00 84.50 87 GLU A CA 1
ATOM 642 C C . GLU A 1 87 ? 13.266 10.961 1.777 1.00 84.50 87 GLU A C 1
ATOM 644 O O . GLU A 1 87 ? 14.208 10.925 0.985 1.00 84.50 87 GLU A O 1
ATOM 649 N N . GLY A 1 88 ? 11.995 10.970 1.375 1.00 84.00 88 GLY A N 1
ATOM 650 C CA . GLY A 1 88 ? 11.552 10.911 -0.008 1.00 84.00 88 GLY A CA 1
ATOM 651 C C . GLY A 1 88 ? 11.001 9.548 -0.400 1.00 84.00 88 GLY A C 1
ATOM 652 O O . GLY A 1 88 ? 10.631 9.387 -1.558 1.00 84.00 88 GLY A O 1
ATOM 653 N N . THR A 1 89 ? 10.880 8.582 0.510 1.00 87.25 89 THR A N 1
ATOM 654 C CA . THR A 1 89 ? 10.241 7.306 0.180 1.00 87.25 89 THR A CA 1
ATOM 655 C C . THR A 1 89 ? 8.751 7.513 -0.017 1.00 87.25 89 THR A C 1
ATOM 657 O O . THR A 1 89 ? 8.085 8.203 0.753 1.00 87.25 89 THR A O 1
ATOM 660 N N . VAL A 1 90 ? 8.197 6.874 -1.044 1.00 89.88 90 VAL A N 1
ATOM 661 C CA . VAL A 1 90 ? 6.770 6.871 -1.343 1.00 89.88 90 VAL A CA 1
ATOM 662 C C . VAL A 1 90 ? 6.283 5.439 -1.516 1.00 89.88 90 VAL A C 1
ATOM 664 O O . VAL A 1 90 ? 6.587 4.772 -2.508 1.00 89.88 90 VAL A O 1
ATOM 667 N N . THR A 1 91 ? 5.436 4.994 -0.593 1.00 91.75 91 THR A N 1
ATOM 668 C CA . THR A 1 91 ? 4.821 3.664 -0.603 1.00 91.75 91 THR A CA 1
ATOM 669 C C . THR A 1 91 ? 3.356 3.760 -1.001 1.00 91.75 91 THR A C 1
ATOM 671 O O . THR A 1 91 ? 2.563 4.490 -0.408 1.00 91.75 91 THR A O 1
ATOM 674 N N . THR A 1 92 ? 2.971 3.021 -2.039 1.00 93.25 92 THR A N 1
ATOM 675 C CA . THR A 1 92 ? 1.609 3.004 -2.584 1.00 93.25 92 THR A CA 1
ATOM 676 C C . THR A 1 92 ? 0.910 1.697 -2.249 1.00 93.25 92 THR A C 1
ATOM 678 O O . THR A 1 92 ? 1.432 0.618 -2.539 1.00 93.25 92 THR A O 1
ATOM 681 N N . PHE A 1 93 ? -0.321 1.784 -1.747 1.00 94.69 93 PHE A N 1
ATOM 682 C CA . PHE A 1 93 ? -1.125 0.642 -1.326 1.00 94.69 93 PHE A CA 1
ATOM 683 C C . PHE A 1 93 ? -2.427 0.531 -2.127 1.00 94.69 93 PHE A C 1
ATOM 685 O O . PHE A 1 93 ? -3.204 1.487 -2.208 1.00 94.69 93 PHE A O 1
ATOM 692 N N . THR A 1 94 ? -2.723 -0.658 -2.657 1.00 94.75 94 THR A N 1
ATOM 693 C CA . THR A 1 94 ? -3.928 -0.929 -3.466 1.00 94.75 94 THR A CA 1
ATOM 694 C C . THR A 1 94 ? -4.734 -2.111 -2.939 1.00 94.75 94 THR A C 1
ATOM 696 O O . THR A 1 94 ? -4.168 -3.090 -2.451 1.00 94.75 94 THR A O 1
ATOM 699 N N . LYS A 1 95 ? -6.062 -2.062 -3.088 1.00 94.19 95 LYS A N 1
ATOM 700 C CA . LYS A 1 95 ? -6.922 -3.208 -2.772 1.00 94.19 95 LYS A CA 1
ATOM 701 C C . LYS A 1 95 ? -6.811 -4.300 -3.829 1.00 94.19 95 LYS A C 1
ATOM 703 O O . LYS A 1 95 ? -6.749 -4.008 -5.020 1.00 94.19 95 LYS A O 1
ATOM 708 N N . ALA A 1 96 ? -6.937 -5.549 -3.389 1.00 91.38 96 ALA A N 1
ATOM 709 C CA . ALA A 1 96 ? -7.236 -6.659 -4.292 1.00 91.38 96 ALA A CA 1
ATOM 710 C C . ALA A 1 96 ? -8.659 -6.543 -4.869 1.00 91.38 96 ALA A C 1
ATOM 712 O O . ALA A 1 96 ? -8.896 -6.807 -6.037 1.00 91.38 96 ALA A O 1
ATOM 713 N N . ASP A 1 97 ? -9.628 -6.116 -4.060 1.00 93.12 97 ASP A N 1
ATOM 714 C CA . ASP A 1 97 ? -11.030 -6.022 -4.466 1.00 93.12 97 ASP A CA 1
ATOM 715 C C . ASP A 1 97 ? -11.681 -4.758 -3.902 1.00 93.12 97 ASP A C 1
ATOM 717 O O . ASP A 1 97 ? -11.318 -4.305 -2.820 1.00 93.12 97 ASP A O 1
ATOM 721 N N . ALA A 1 98 ? -12.678 -4.202 -4.594 1.00 91.31 98 ALA A N 1
ATOM 722 C CA . ALA A 1 98 ? -13.375 -2.995 -4.146 1.00 91.31 98 ALA A CA 1
ATOM 723 C C . ALA A 1 98 ? -13.970 -3.133 -2.728 1.00 91.31 98 ALA A C 1
ATOM 725 O O . ALA A 1 98 ? -13.956 -2.167 -1.957 1.00 91.31 98 ALA A O 1
ATOM 726 N N . ALA A 1 99 ? -14.437 -4.334 -2.369 1.00 91.38 99 ALA A N 1
ATOM 727 C CA . ALA A 1 99 ? -14.998 -4.637 -1.056 1.00 91.38 99 ALA A CA 1
ATOM 728 C C . ALA A 1 99 ? -13.940 -4.962 0.015 1.00 91.38 99 ALA A C 1
ATOM 730 O O . ALA A 1 99 ? -14.299 -5.100 1.183 1.00 91.38 99 ALA A O 1
ATOM 731 N N . ALA A 1 100 ? -12.655 -5.082 -0.342 1.00 93.25 100 ALA A N 1
ATOM 732 C CA . ALA A 1 100 ? -11.607 -5.386 0.627 1.00 93.25 100 ALA A CA 1
ATOM 733 C C . ALA A 1 100 ? -11.451 -4.258 1.664 1.00 93.25 100 ALA A C 1
ATOM 735 O O . ALA A 1 100 ? -11.642 -3.070 1.374 1.00 93.25 100 ALA A O 1
ATOM 736 N N . THR A 1 101 ? -11.089 -4.644 2.884 1.00 95.12 101 THR A N 1
ATOM 737 C CA . THR A 1 101 ? -10.796 -3.743 4.009 1.00 95.12 101 THR A CA 1
ATOM 738 C C . THR A 1 101 ? -9.305 -3.472 4.177 1.00 95.12 101 THR A C 1
ATOM 740 O O . THR A 1 101 ? -8.938 -2.687 5.050 1.00 95.12 101 THR A O 1
ATOM 743 N N . THR A 1 102 ? -8.461 -4.070 3.332 1.00 95.06 102 THR A N 1
ATOM 744 C CA . THR A 1 102 ? -7.013 -3.857 3.325 1.00 95.06 102 THR A CA 1
ATOM 745 C C . THR A 1 102 ? -6.488 -3.469 1.947 1.00 95.06 102 THR A C 1
ATOM 747 O O . THR A 1 102 ? -7.063 -3.819 0.910 1.00 95.06 102 THR A O 1
ATOM 750 N N . TRP A 1 103 ? -5.373 -2.742 1.951 1.00 96.06 103 TRP A N 1
ATOM 751 C CA . TRP A 1 103 ? -4.626 -2.332 0.771 1.00 96.06 103 TRP A CA 1
ATOM 752 C C . TRP A 1 103 ? -3.198 -2.828 0.911 1.00 96.06 103 TRP A C 1
ATOM 754 O O . TRP A 1 103 ? -2.490 -2.392 1.811 1.00 96.06 103 TRP A O 1
ATOM 764 N N . GLN A 1 104 ? -2.775 -3.714 0.021 1.00 92.12 104 GLN A N 1
ATOM 765 C CA . GLN A 1 104 ? -1.421 -4.262 0.040 1.00 92.12 104 GLN A CA 1
ATOM 766 C C . GLN A 1 104 ? -0.450 -3.296 -0.628 1.00 92.12 104 GLN A C 1
ATOM 768 O O . GLN A 1 104 ? -0.853 -2.569 -1.546 1.00 92.12 104 GLN A O 1
ATOM 773 N N . VAL A 1 105 ? 0.820 -3.321 -0.218 1.00 90.56 105 VAL A N 1
ATOM 774 C CA . VAL A 1 105 ? 1.884 -2.614 -0.944 1.00 90.56 105 VAL A CA 1
ATOM 775 C C . VAL A 1 105 ? 1.874 -3.032 -2.417 1.00 90.56 105 VAL A C 1
ATOM 777 O O . VAL A 1 105 ? 1.812 -4.207 -2.774 1.00 90.56 105 VAL A O 1
ATOM 780 N N . SER A 1 106 ? 1.896 -2.026 -3.283 1.00 88.94 106 SER A N 1
ATOM 781 C CA . SER A 1 106 ? 1.861 -2.162 -4.743 1.00 88.94 106 SER A CA 1
ATOM 782 C C . SER A 1 106 ? 3.047 -1.482 -5.415 1.00 88.94 106 SER A C 1
ATOM 784 O O . SER A 1 106 ? 3.417 -1.835 -6.533 1.00 88.94 106 SER A O 1
ATOM 786 N N . SER A 1 107 ? 3.664 -0.511 -4.744 1.00 87.12 107 SER A N 1
ATOM 787 C CA . SER A 1 107 ? 4.882 0.137 -5.208 1.00 87.12 107 SER A CA 1
ATOM 788 C C . SER A 1 107 ? 5.587 0.813 -4.046 1.00 87.12 107 SER A C 1
ATOM 790 O O . SER A 1 107 ? 4.917 1.351 -3.168 1.00 87.12 107 SER A O 1
ATOM 792 N N . VAL A 1 108 ? 6.912 0.851 -4.109 1.00 85.25 108 VAL A N 1
ATOM 793 C CA . VAL A 1 108 ? 7.768 1.714 -3.290 1.00 85.25 108 VAL A CA 1
ATOM 794 C C . VAL A 1 108 ? 8.724 2.432 -4.234 1.00 85.25 108 VAL A C 1
ATOM 796 O O . VAL A 1 108 ? 9.234 1.802 -5.161 1.00 85.25 108 VAL A O 1
ATOM 799 N N . LEU A 1 109 ? 8.912 3.737 -4.078 1.00 83.31 109 LEU A N 1
ATOM 800 C CA . LEU A 1 109 ? 9.794 4.541 -4.926 1.00 83.31 109 LEU A CA 1
ATOM 801 C C . LEU A 1 109 ? 10.368 5.728 -4.159 1.00 83.31 109 LEU A C 1
ATOM 803 O O . LEU A 1 109 ? 9.685 6.274 -3.302 1.00 83.31 109 LEU A O 1
ATOM 807 N N . ASP A 1 110 ? 11.575 6.147 -4.522 1.00 77.19 110 ASP A N 1
ATOM 808 C CA . ASP A 1 110 ? 12.125 7.435 -4.095 1.00 77.19 110 ASP A CA 1
ATOM 809 C C . ASP A 1 110 ? 11.514 8.566 -4.927 1.00 77.19 110 ASP A C 1
ATOM 811 O O . ASP A 1 110 ? 11.581 8.553 -6.163 1.00 77.19 110 ASP A O 1
ATOM 815 N N . ASP A 1 111 ? 10.932 9.558 -4.263 1.00 69.12 111 ASP A N 1
ATOM 816 C CA . ASP A 1 111 ? 10.385 10.750 -4.892 1.00 69.12 111 ASP A CA 1
ATOM 817 C C . ASP A 1 111 ? 11.482 11.521 -5.641 1.00 69.12 111 ASP A C 1
ATOM 819 O O . ASP A 1 111 ? 12.648 11.582 -5.251 1.00 69.12 111 ASP A O 1
ATOM 823 N N . GLY A 1 112 ? 11.116 12.097 -6.783 1.00 57.09 112 GLY A N 1
ATOM 824 C CA . GLY A 1 112 ? 12.048 12.807 -7.659 1.00 57.09 112 GLY A CA 1
ATOM 825 C C . GLY A 1 112 ? 12.996 11.919 -8.481 1.00 57.09 112 GLY A C 1
ATOM 826 O O . GLY A 1 112 ? 13.652 12.438 -9.388 1.00 57.09 112 GLY A O 1
ATOM 827 N N . LEU A 1 113 ? 13.034 10.599 -8.263 1.00 62.03 113 LEU A N 1
ATOM 828 C CA . LEU A 1 113 ? 13.820 9.661 -9.069 1.00 62.03 113 LEU A CA 1
ATOM 829 C C . LEU A 1 113 ? 12.912 8.814 -9.966 1.00 62.03 113 LEU A C 1
ATOM 831 O O . LEU A 1 113 ? 12.041 8.064 -9.534 1.00 62.03 113 LEU A O 1
ATOM 835 N N . THR A 1 114 ? 13.117 8.915 -11.280 1.00 61.41 114 THR A N 1
ATOM 836 C CA . THR A 1 114 ? 12.372 8.078 -12.227 1.00 61.41 114 THR A CA 1
ATOM 837 C C . THR A 1 114 ? 13.037 6.707 -12.290 1.00 61.41 114 THR A C 1
ATOM 839 O O . THR A 1 114 ? 14.234 6.628 -12.560 1.00 61.41 114 THR A O 1
ATOM 842 N N . ASN A 1 115 ? 12.263 5.633 -12.115 1.00 62.56 115 ASN A N 1
ATOM 843 C CA . ASN A 1 115 ? 12.743 4.244 -12.193 1.00 62.56 115 ASN A CA 1
ATOM 844 C C . ASN A 1 115 ? 13.704 3.819 -11.058 1.00 62.56 115 ASN A C 1
ATOM 846 O O . ASN A 1 115 ? 14.506 2.913 -11.265 1.00 62.56 115 ASN A O 1
ATOM 850 N N . SER A 1 116 ? 13.637 4.447 -9.879 1.00 67.31 116 SER A N 1
ATOM 851 C CA . SER A 1 116 ? 14.321 3.983 -8.652 1.00 67.31 116 SER A CA 1
ATOM 852 C C . SER A 1 116 ? 13.505 2.961 -7.852 1.00 67.31 116 SER A C 1
ATOM 854 O O . SER A 1 116 ? 14.054 2.253 -7.017 1.00 67.31 116 SER A O 1
ATOM 856 N N . GLY A 1 117 ? 12.198 2.872 -8.115 1.00 76.62 117 GLY A N 1
ATOM 857 C CA . GLY A 1 117 ? 11.268 2.094 -7.305 1.00 76.62 117 GLY A CA 1
ATOM 858 C C . GLY A 1 117 ? 11.040 0.644 -7.729 1.00 76.62 117 GLY A C 1
ATOM 859 O O . GLY A 1 117 ? 11.256 0.246 -8.878 1.00 76.62 117 GLY A O 1
ATOM 860 N N . ILE A 1 118 ? 10.498 -0.126 -6.788 1.00 85.50 118 ILE A N 1
ATOM 861 C CA . ILE A 1 118 ? 9.955 -1.466 -6.995 1.00 85.50 118 ILE A CA 1
ATOM 862 C C . ILE A 1 118 ? 8.440 -1.361 -7.165 1.00 85.50 118 ILE A C 1
ATOM 864 O O . ILE A 1 118 ? 7.760 -0.730 -6.361 1.00 85.50 118 ILE A O 1
ATOM 868 N N . LYS A 1 119 ? 7.889 -2.030 -8.180 1.00 88.38 119 LYS A N 1
ATOM 869 C CA . LYS A 1 119 ? 6.445 -2.236 -8.342 1.00 88.38 119 LYS A CA 1
ATOM 870 C C . LYS A 1 119 ? 6.088 -3.702 -8.124 1.00 88.38 119 LYS A C 1
ATOM 872 O O . LYS A 1 119 ? 6.644 -4.580 -8.783 1.00 88.38 119 LYS A O 1
ATOM 877 N N . VAL A 1 120 ? 5.101 -3.951 -7.272 1.00 88.69 120 VAL A N 1
ATOM 878 C CA . VAL A 1 120 ? 4.466 -5.257 -7.088 1.00 88.69 120 VAL A CA 1
ATOM 879 C C . VAL A 1 120 ? 3.158 -5.268 -7.865 1.00 88.69 120 VAL A C 1
ATOM 881 O O . VAL A 1 120 ? 2.209 -4.546 -7.566 1.00 88.69 120 VAL A O 1
ATOM 884 N N . VAL A 1 121 ? 3.102 -6.104 -8.894 1.00 89.19 121 VAL A N 1
ATOM 885 C CA . VAL A 1 121 ? 1.875 -6.363 -9.645 1.00 89.19 121 VAL A CA 1
ATOM 886 C C . VAL A 1 121 ? 1.210 -7.574 -9.019 1.00 89.19 121 VAL A C 1
ATOM 888 O O . VAL A 1 121 ? 1.748 -8.674 -9.116 1.00 89.19 121 VAL A O 1
ATOM 891 N N . SER A 1 122 ? 0.040 -7.385 -8.419 1.00 90.19 122 SER A N 1
ATOM 892 C CA . SER A 1 122 ? -0.755 -8.460 -7.821 1.00 90.19 122 SER A CA 1
ATOM 893 C C . SER A 1 122 ? -1.985 -8.785 -8.666 1.00 90.19 122 SER A C 1
ATOM 895 O O . SER A 1 122 ? -2.572 -7.916 -9.306 1.00 90.19 122 SER A O 1
ATOM 897 N N . GLU A 1 123 ? -2.392 -10.049 -8.655 1.00 91.31 123 GLU A N 1
ATOM 898 C CA . GLU A 1 123 ? -3.693 -10.499 -9.143 1.00 91.31 123 GLU A CA 1
ATOM 899 C C . GLU A 1 123 ? -4.643 -10.773 -7.971 1.00 91.31 123 GLU A C 1
ATOM 901 O O . GLU A 1 123 ? -4.216 -11.015 -6.842 1.00 91.31 123 GLU A O 1
ATOM 906 N N . THR A 1 124 ? -5.948 -10.751 -8.234 1.00 93.75 124 THR A N 1
ATOM 907 C CA . THR A 1 124 ? -6.953 -11.115 -7.227 1.00 93.75 124 THR A CA 1
ATOM 908 C C . THR A 1 124 ? -7.292 -12.586 -7.339 1.00 93.75 124 THR A C 1
ATOM 910 O O . THR A 1 124 ? -7.694 -13.055 -8.403 1.00 93.75 124 THR A O 1
ATOM 913 N N . VAL A 1 125 ? -7.200 -13.303 -6.225 1.00 92.25 125 VAL A N 1
ATOM 914 C CA . VAL A 1 125 ? -7.578 -14.715 -6.137 1.00 92.25 125 VAL A CA 1
ATOM 915 C C . VAL A 1 125 ? -8.616 -14.938 -5.058 1.00 92.25 125 VAL A C 1
ATOM 917 O O . VAL A 1 125 ? -8.702 -14.172 -4.104 1.00 92.25 125 VAL A O 1
ATOM 920 N N . THR A 1 126 ? -9.393 -16.011 -5.193 1.00 91.94 126 THR A N 1
ATOM 921 C CA . THR A 1 126 ? -10.327 -16.440 -4.148 1.00 91.94 126 THR A CA 1
ATOM 922 C C . THR A 1 126 ? -9.770 -17.670 -3.445 1.00 91.94 126 THR A C 1
ATOM 924 O O . THR A 1 126 ? -9.619 -18.717 -4.071 1.00 91.94 126 THR A O 1
ATOM 927 N N . VAL A 1 127 ? -9.481 -17.560 -2.148 1.00 86.38 127 VAL A N 1
ATOM 928 C CA . VAL A 1 127 ? -8.990 -18.665 -1.308 1.00 86.38 127 VAL A CA 1
ATOM 929 C C . VAL A 1 127 ? -9.878 -18.756 -0.074 1.00 86.38 127 VAL A C 1
ATOM 931 O O . VAL A 1 127 ? -10.052 -17.772 0.641 1.00 86.38 127 VAL A O 1
ATOM 934 N N . GLY A 1 128 ? -10.503 -19.915 0.153 1.00 85.00 128 GLY A N 1
ATOM 935 C CA . GLY A 1 128 ? -11.419 -20.099 1.288 1.00 85.00 128 GLY A CA 1
ATOM 936 C C . GLY A 1 128 ? -12.576 -19.087 1.320 1.00 85.00 128 GLY A C 1
ATOM 937 O O . GLY A 1 128 ? -12.972 -18.646 2.393 1.00 85.00 128 GLY A O 1
ATOM 938 N N . GLY A 1 129 ? -13.067 -18.658 0.150 1.00 87.69 129 GLY A N 1
ATOM 939 C CA . GLY A 1 129 ? -14.138 -17.658 0.022 1.00 87.69 129 GLY A CA 1
ATOM 940 C C . GLY A 1 129 ? -13.705 -16.198 0.214 1.00 87.69 129 GLY A C 1
ATOM 941 O O . GLY A 1 129 ? -14.535 -15.305 0.072 1.00 87.69 129 GLY A O 1
ATOM 942 N N . LYS A 1 130 ? -12.423 -15.931 0.495 1.00 88.88 130 LYS A N 1
ATOM 943 C CA . LYS A 1 130 ? -11.870 -14.576 0.636 1.00 88.88 130 LYS A CA 1
ATOM 944 C C . LYS A 1 130 ? -11.155 -14.153 -0.641 1.00 88.88 130 LYS A C 1
ATOM 946 O O . LYS A 1 130 ? -10.404 -14.944 -1.209 1.00 88.88 130 LYS A O 1
ATOM 951 N N . LYS A 1 131 ? -11.356 -12.903 -1.065 1.00 92.50 131 LYS A N 1
ATOM 952 C CA . LYS A 1 131 ? -10.572 -12.288 -2.142 1.00 92.50 131 LYS A CA 1
ATOM 953 C C . LYS A 1 131 ? -9.261 -11.751 -1.576 1.00 92.50 131 LYS A C 1
ATOM 955 O O . LYS A 1 131 ? -9.291 -10.920 -0.675 1.00 92.50 131 LYS A O 1
ATOM 960 N N . LEU A 1 132 ? -8.140 -12.241 -2.091 1.00 91.56 132 LEU A N 1
ATOM 961 C CA . LEU A 1 132 ? -6.793 -11.920 -1.619 1.00 91.56 132 LEU A CA 1
ATOM 962 C C . LEU A 1 132 ? -5.935 -11.409 -2.777 1.00 91.56 132 LEU A C 1
ATOM 964 O O . LEU A 1 132 ? -6.109 -11.842 -3.920 1.00 91.56 132 LEU A O 1
ATOM 968 N N . ALA A 1 133 ? -4.987 -10.527 -2.473 1.00 91.75 133 ALA A N 1
ATOM 969 C CA . ALA A 1 133 ? -3.917 -10.172 -3.392 1.00 91.75 133 ALA A CA 1
ATOM 970 C C . ALA A 1 133 ? -2.908 -11.322 -3.456 1.00 91.75 133 ALA A C 1
ATOM 972 O O . ALA A 1 133 ? -2.367 -11.743 -2.434 1.00 91.75 133 ALA A O 1
ATOM 973 N N . ARG A 1 134 ? -2.631 -11.821 -4.656 1.00 91.12 134 ARG A N 1
ATOM 974 C CA . ARG A 1 134 ? -1.533 -12.749 -4.918 1.00 91.12 134 ARG A CA 1
ATOM 975 C C . ARG A 1 134 ? -0.502 -12.047 -5.802 1.00 91.12 134 ARG A C 1
ATOM 977 O O . ARG A 1 134 ? -0.872 -11.641 -6.904 1.00 91.12 134 ARG A O 1
ATOM 984 N N . PRO A 1 135 ? 0.759 -11.889 -5.365 1.00 90.25 135 PRO A N 1
ATOM 985 C CA . PRO A 1 135 ? 1.799 -11.302 -6.201 1.00 90.25 135 PRO A CA 1
ATOM 986 C C . PRO A 1 135 ? 1.927 -12.054 -7.525 1.00 90.25 135 PRO A C 1
ATOM 988 O O . PRO A 1 135 ? 1.980 -13.271 -7.550 1.00 90.25 135 PRO A O 1
ATOM 991 N N . LYS A 1 136 ? 1.972 -11.343 -8.643 1.00 91.12 136 LYS A N 1
ATOM 992 C CA . LYS A 1 136 ? 2.192 -11.915 -9.975 1.00 91.12 136 LYS A CA 1
ATOM 993 C C . LYS A 1 136 ? 3.571 -11.546 -10.496 1.00 91.12 136 LYS A C 1
ATOM 995 O O . LYS A 1 136 ? 4.246 -12.387 -11.085 1.00 91.12 136 LYS A O 1
ATOM 1000 N N . ARG A 1 137 ? 3.998 -10.296 -10.288 1.00 91.00 137 ARG A N 1
ATOM 1001 C CA . ARG A 1 137 ? 5.324 -9.810 -10.690 1.00 91.00 137 ARG A CA 1
ATOM 1002 C C . ARG A 1 137 ? 5.891 -8.811 -9.696 1.00 91.00 137 ARG A C 1
ATOM 1004 O O . ARG A 1 137 ? 5.142 -8.041 -9.106 1.00 91.00 137 ARG A O 1
ATOM 1011 N N . ILE A 1 138 ? 7.213 -8.778 -9.606 1.00 90.19 138 ILE A N 1
ATOM 1012 C CA . ILE A 1 138 ? 7.987 -7.704 -8.985 1.00 90.19 138 ILE A CA 1
ATOM 1013 C C . ILE A 1 138 ? 8.832 -7.075 -10.088 1.00 90.19 138 ILE A C 1
ATOM 1015 O O . ILE A 1 138 ? 9.524 -7.787 -10.815 1.00 90.19 138 ILE A O 1
ATOM 1019 N N . ILE A 1 139 ? 8.743 -5.759 -10.245 1.00 90.62 139 ILE A N 1
ATOM 1020 C CA . ILE A 1 139 ? 9.363 -5.005 -11.335 1.00 90.62 139 ILE A CA 1
ATOM 1021 C C . ILE A 1 139 ? 10.269 -3.937 -10.726 1.00 90.62 139 ILE A C 1
ATOM 1023 O O . ILE A 1 139 ? 9.785 -3.070 -10.008 1.00 90.62 139 ILE A O 1
ATOM 1027 N N . ALA A 1 140 ? 11.559 -3.984 -11.049 1.00 89.38 140 ALA A N 1
ATOM 1028 C CA . ALA A 1 140 ? 12.567 -3.020 -10.605 1.00 89.38 140 ALA A CA 1
ATOM 1029 C C . ALA A 1 140 ? 13.444 -2.619 -11.808 1.00 89.38 140 ALA A C 1
ATOM 1031 O O . ALA A 1 140 ? 14.503 -3.213 -12.042 1.00 89.38 140 ALA A O 1
ATOM 1032 N N . PRO A 1 141 ? 12.974 -1.699 -12.668 1.00 87.44 141 PRO A N 1
ATOM 1033 C CA . PRO A 1 141 ? 13.704 -1.327 -13.873 1.00 87.44 141 PRO A CA 1
ATOM 1034 C C . PRO A 1 141 ? 15.011 -0.597 -13.530 1.00 87.44 141 PRO A C 1
ATOM 1036 O O . PRO A 1 141 ? 15.166 -0.027 -12.459 1.00 87.44 141 PRO A O 1
ATOM 1039 N N . THR A 1 142 ? 15.967 -0.592 -14.455 1.00 86.38 142 THR A N 1
ATOM 1040 C CA . THR A 1 142 ? 17.053 0.395 -14.445 1.00 86.38 142 THR A CA 1
ATOM 1041 C C . THR A 1 142 ? 16.593 1.678 -15.134 1.00 86.38 142 THR A C 1
ATOM 1043 O O . THR A 1 142 ? 15.550 1.712 -15.783 1.00 86.38 142 THR A O 1
ATOM 1046 N N . THR A 1 143 ? 17.424 2.721 -15.115 1.00 83.62 143 THR A N 1
ATOM 1047 C CA . THR A 1 143 ? 17.167 3.978 -15.842 1.00 83.62 143 THR A CA 1
ATOM 1048 C C . THR A 1 143 ? 17.006 3.817 -17.363 1.00 83.62 143 THR A C 1
ATOM 1050 O O . THR A 1 143 ? 16.578 4.754 -18.030 1.00 83.62 143 THR A O 1
ATOM 1053 N N . ALA A 1 144 ? 17.313 2.642 -17.927 1.00 86.94 144 ALA A N 1
ATOM 1054 C CA . ALA A 1 144 ? 17.162 2.344 -19.351 1.00 86.94 144 ALA A CA 1
ATOM 1055 C C . ALA A 1 144 ? 15.739 1.913 -19.763 1.00 86.94 144 ALA A C 1
ATOM 1057 O O . ALA A 1 144 ? 15.475 1.789 -20.960 1.00 86.94 144 ALA A O 1
ATOM 1058 N N . ALA A 1 145 ? 14.830 1.672 -18.813 1.00 89.75 145 ALA A N 1
ATOM 1059 C CA . ALA A 1 145 ? 13.448 1.285 -19.086 1.00 89.75 145 ALA A CA 1
ATOM 1060 C C . ALA A 1 145 ? 12.486 1.908 -18.070 1.00 89.75 145 ALA A C 1
ATOM 1062 O O . ALA A 1 145 ? 12.869 2.232 -16.953 1.00 89.75 145 ALA A O 1
ATOM 1063 N N . THR A 1 146 ? 11.217 2.055 -18.449 1.00 88.62 146 THR A N 1
ATOM 1064 C CA . THR A 1 146 ? 10.172 2.474 -17.507 1.00 88.62 146 THR A CA 1
ATOM 1065 C C . THR A 1 146 ? 9.497 1.267 -16.871 1.00 88.62 146 THR A C 1
ATOM 1067 O O . THR A 1 146 ? 9.383 0.210 -17.497 1.00 88.62 146 THR A O 1
ATOM 1070 N N . THR A 1 147 ? 8.953 1.432 -15.663 1.00 87.75 147 THR A N 1
ATOM 1071 C CA . THR A 1 147 ? 8.144 0.389 -15.007 1.00 87.75 147 THR A CA 1
ATOM 1072 C C . THR A 1 147 ? 7.001 -0.095 -15.907 1.00 87.75 147 THR A C 1
ATOM 1074 O O . THR A 1 147 ? 6.786 -1.298 -16.038 1.00 87.75 147 THR A O 1
ATOM 1077 N N . ALA A 1 148 ? 6.317 0.824 -16.600 1.00 88.56 148 ALA A N 1
ATOM 1078 C CA . ALA A 1 148 ? 5.227 0.495 -17.522 1.00 88.56 148 ALA A CA 1
ATOM 1079 C C . ALA A 1 148 ? 5.699 -0.309 -18.751 1.00 88.56 148 ALA A C 1
ATOM 1081 O O . ALA A 1 148 ? 5.024 -1.252 -19.179 1.00 88.56 148 ALA A O 1
ATOM 1082 N N . ALA A 1 149 ? 6.873 0.024 -19.304 1.00 92.06 149 ALA A N 1
ATOM 1083 C CA . ALA A 1 149 ? 7.470 -0.745 -20.394 1.00 92.06 149 ALA A CA 1
ATOM 1084 C C . ALA A 1 149 ? 7.828 -2.164 -19.936 1.00 92.06 149 ALA A C 1
ATOM 1086 O O . ALA A 1 149 ? 7.531 -3.122 -20.647 1.00 92.06 149 ALA A O 1
ATOM 1087 N N . CYS A 1 150 ? 8.386 -2.312 -18.732 1.00 92.25 150 CYS A N 1
ATOM 1088 C CA . CYS A 1 150 ? 8.728 -3.616 -18.164 1.00 92.25 150 CYS A CA 1
ATOM 1089 C C . CYS A 1 150 ? 7.509 -4.464 -17.804 1.00 92.25 150 CYS A C 1
ATOM 1091 O O . CYS A 1 150 ? 7.554 -5.684 -17.932 1.00 92.25 150 CYS A O 1
ATOM 1093 N N . GLU A 1 151 ? 6.405 -3.843 -17.399 1.00 90.75 151 GLU A N 1
ATOM 1094 C CA . GLU A 1 151 ? 5.154 -4.553 -17.139 1.00 90.75 151 GLU A CA 1
ATOM 1095 C C . GLU A 1 151 ? 4.526 -5.111 -18.422 1.00 90.75 151 GLU A C 1
ATOM 1097 O O . GLU A 1 151 ? 4.017 -6.236 -18.426 1.00 90.75 151 GLU A O 1
ATOM 1102 N N . THR A 1 152 ? 4.604 -4.344 -19.514 1.00 93.56 152 THR A N 1
ATOM 1103 C CA . THR A 1 152 ? 4.042 -4.715 -20.822 1.00 93.56 152 THR A CA 1
ATOM 1104 C C . THR A 1 152 ? 4.951 -5.686 -21.577 1.00 93.56 152 THR A C 1
ATOM 1106 O O . THR A 1 152 ? 4.480 -6.666 -22.147 1.00 93.56 152 THR A O 1
ATOM 1109 N N . THR A 1 153 ? 6.261 -5.420 -21.585 1.00 94.31 153 THR A N 1
ATOM 1110 C CA . THR A 1 153 ? 7.282 -6.186 -22.315 1.00 94.31 153 THR A CA 1
ATOM 1111 C C . THR A 1 153 ? 8.492 -6.458 -21.405 1.00 94.31 153 THR A C 1
ATOM 1113 O O . THR A 1 153 ? 9.510 -5.766 -21.512 1.00 94.31 153 THR A O 1
ATOM 1116 N N . PRO A 1 154 ? 8.426 -7.482 -20.527 1.00 92.25 154 PRO A N 1
ATOM 1117 C CA . PRO A 1 154 ? 9.482 -7.782 -19.550 1.00 92.25 154 PRO A CA 1
ATOM 1118 C C . PRO A 1 154 ? 10.867 -8.060 -20.152 1.00 92.25 154 PRO A C 1
ATOM 1120 O O . PRO A 1 154 ? 11.875 -7.878 -19.482 1.00 92.25 154 PRO A O 1
ATOM 1123 N N . ALA A 1 155 ? 10.932 -8.471 -21.423 1.00 92.44 155 ALA A N 1
ATOM 1124 C CA . ALA A 1 155 ? 12.184 -8.727 -22.141 1.00 92.44 155 ALA A CA 1
ATOM 1125 C C . ALA A 1 155 ? 12.914 -7.449 -22.616 1.00 92.44 155 ALA A C 1
ATOM 1127 O O . ALA A 1 155 ? 13.979 -7.538 -23.231 1.00 92.44 155 ALA A O 1
ATOM 1128 N N . THR A 1 156 ? 12.352 -6.260 -22.375 1.00 94.38 156 THR A N 1
ATOM 1129 C CA . THR A 1 156 ? 12.989 -4.984 -22.735 1.00 94.38 156 THR A CA 1
ATOM 1130 C C . THR A 1 156 ? 14.301 -4.816 -21.964 1.00 94.38 156 THR A C 1
ATOM 1132 O O . THR A 1 156 ? 14.376 -5.093 -20.767 1.00 94.38 156 THR A O 1
ATOM 1135 N N . ARG A 1 157 ? 15.367 -4.349 -22.632 1.00 93.38 157 ARG A N 1
ATOM 1136 C CA . ARG A 1 157 ? 16.650 -4.094 -21.954 1.00 93.38 157 ARG A CA 1
ATOM 1137 C C . ARG A 1 157 ? 16.453 -3.086 -20.823 1.00 93.38 157 ARG A C 1
ATOM 1139 O O . ARG A 1 157 ? 15.813 -2.063 -21.024 1.00 93.38 157 ARG A O 1
ATOM 1146 N N . GLY A 1 158 ? 17.045 -3.369 -19.666 1.00 90.38 158 GLY A N 1
ATOM 1147 C CA . GLY A 1 158 ? 16.879 -2.555 -18.460 1.00 90.38 158 GLY A CA 1
ATOM 1148 C C . GLY A 1 158 ? 15.757 -3.033 -17.539 1.00 90.38 158 GLY A C 1
ATOM 1149 O O . GLY A 1 158 ? 15.704 -2.599 -16.396 1.00 90.38 158 GLY A O 1
ATOM 1150 N N . CYS A 1 159 ? 14.909 -3.969 -17.968 1.00 92.62 159 CYS A N 1
ATOM 1151 C CA . CYS A 1 159 ? 13.913 -4.568 -17.089 1.00 92.62 159 CYS A CA 1
ATOM 1152 C C . CYS A 1 159 ? 14.525 -5.653 -16.203 1.00 92.62 159 CYS A C 1
ATOM 1154 O O . CYS A 1 159 ? 15.093 -6.626 -16.699 1.00 92.62 159 CYS A O 1
ATOM 1156 N N . LYS A 1 160 ? 14.361 -5.509 -14.884 1.00 92.12 160 LYS A N 1
ATOM 1157 C CA . LYS A 1 160 ? 14.524 -6.605 -13.925 1.00 92.12 160 LYS A CA 1
ATOM 1158 C C . LYS A 1 160 ? 13.131 -6.972 -13.428 1.00 92.12 160 LYS A C 1
ATOM 1160 O O . LYS A 1 160 ? 12.469 -6.155 -12.789 1.00 92.12 160 LYS A O 1
ATOM 1165 N N . VAL A 1 161 ? 12.663 -8.162 -13.797 1.00 92.06 161 VAL A N 1
ATOM 1166 C CA . VAL A 1 161 ? 11.318 -8.644 -13.469 1.00 92.06 161 VAL A CA 1
ATOM 1167 C C . VAL A 1 161 ? 11.424 -10.039 -12.875 1.00 92.06 161 VAL A C 1
ATOM 1169 O O . VAL A 1 161 ? 11.986 -10.934 -13.502 1.00 92.06 161 VAL A O 1
ATOM 1172 N N . LEU A 1 162 ? 10.860 -10.218 -11.685 1.00 91.62 162 LEU A N 1
ATOM 1173 C CA . LEU A 1 162 ? 10.576 -11.527 -11.111 1.00 91.62 162 LEU A CA 1
ATOM 1174 C C . LEU A 1 162 ? 9.100 -11.834 -11.364 1.00 91.62 162 LEU A C 1
ATOM 1176 O O . LEU A 1 162 ? 8.243 -11.008 -11.056 1.00 91.62 162 LEU A O 1
ATOM 1180 N N . GLU A 1 163 ? 8.796 -12.998 -11.933 1.00 91.44 163 GLU A N 1
ATOM 1181 C CA . GLU A 1 163 ? 7.427 -13.443 -12.209 1.00 91.44 163 GLU A CA 1
ATOM 1182 C C . GLU A 1 163 ? 7.105 -14.709 -11.416 1.00 91.44 163 GLU A C 1
ATOM 1184 O O . GLU A 1 163 ? 7.867 -15.677 -11.426 1.00 91.44 163 GLU A O 1
ATOM 1189 N N . PHE A 1 164 ? 5.957 -14.700 -10.741 1.00 89.69 164 PHE A N 1
ATOM 1190 C CA . PHE A 1 164 ? 5.431 -15.860 -10.039 1.00 89.69 164 PHE A CA 1
ATOM 1191 C C . PHE A 1 164 ? 4.499 -16.637 -10.967 1.00 89.69 164 PHE A C 1
ATOM 1193 O O . PHE A 1 164 ? 3.465 -16.130 -11.408 1.00 89.69 164 PHE A O 1
ATOM 1200 N N . VAL A 1 165 ? 4.856 -17.889 -11.250 1.00 90.31 165 VAL A N 1
ATOM 1201 C CA . VAL A 1 165 ? 4.034 -18.800 -12.052 1.00 90.31 165 VAL A CA 1
ATOM 1202 C C . VAL A 1 165 ? 3.361 -19.801 -11.121 1.00 90.31 165 VAL A C 1
ATOM 1204 O O . VAL A 1 165 ? 4.019 -20.635 -10.503 1.00 90.31 165 VAL A O 1
ATOM 1207 N N . TYR A 1 166 ? 2.035 -19.719 -11.027 1.00 87.44 166 TYR A N 1
ATOM 1208 C CA . TYR A 1 166 ? 1.234 -20.591 -10.172 1.00 87.44 166 TYR A CA 1
ATOM 1209 C C . TYR A 1 166 ? 0.653 -21.752 -10.972 1.00 87.44 166 TYR A C 1
ATOM 1211 O O . TYR A 1 166 ? -0.088 -21.546 -11.935 1.00 87.44 166 TYR A O 1
ATOM 1219 N N . ALA A 1 167 ? 0.954 -22.980 -10.552 1.00 83.88 167 ALA A N 1
ATOM 1220 C CA . ALA A 1 167 ? 0.329 -24.165 -11.123 1.00 83.88 167 ALA A CA 1
ATOM 1221 C C . ALA A 1 167 ? -1.178 -24.180 -10.810 1.00 83.88 167 ALA A C 1
ATOM 1223 O O . ALA A 1 167 ? -1.594 -23.915 -9.682 1.00 83.88 167 ALA A O 1
ATOM 1224 N N . THR A 1 168 ? -2.003 -24.511 -11.804 1.00 75.31 168 THR A N 1
ATOM 1225 C CA . THR A 1 168 ? -3.463 -24.647 -11.642 1.00 75.31 168 THR A CA 1
ATOM 1226 C C . THR A 1 168 ? -3.866 -25.968 -10.988 1.00 75.31 168 THR A C 1
ATOM 1228 O O . THR A 1 168 ? -4.974 -26.084 -10.470 1.00 75.31 168 THR A O 1
ATOM 1231 N N . ALA A 1 169 ? -2.965 -26.951 -10.986 1.00 70.06 169 ALA A N 1
ATOM 1232 C CA . ALA A 1 169 ? -3.106 -28.222 -10.297 1.00 70.06 169 ALA A CA 1
ATOM 1233 C C . ALA A 1 169 ? -1.749 -28.638 -9.723 1.00 70.06 169 ALA A C 1
ATOM 1235 O O . ALA A 1 169 ? -0.713 -28.471 -10.369 1.00 70.06 169 ALA A O 1
ATOM 1236 N N . THR A 1 170 ? -1.756 -29.199 -8.519 1.00 62.75 170 THR A N 1
ATOM 1237 C CA . THR A 1 170 ? -0.587 -29.872 -7.955 1.00 62.75 170 THR A CA 1
ATOM 1238 C C . THR A 1 170 ? -0.699 -31.365 -8.254 1.00 62.75 170 THR A C 1
ATOM 1240 O O . THR A 1 170 ? -1.756 -31.967 -8.095 1.00 62.75 170 THR A O 1
ATOM 1243 N N . THR A 1 171 ? 0.391 -31.991 -8.691 1.00 59.97 171 THR A N 1
ATOM 1244 C CA . THR A 1 171 ? 0.470 -33.453 -8.872 1.00 59.97 171 THR A CA 1
ATOM 1245 C C . THR A 1 171 ? 0.942 -34.163 -7.603 1.00 59.97 171 THR A C 1
ATOM 1247 O O . THR A 1 171 ? 1.397 -35.302 -7.661 1.00 59.97 171 THR A O 1
ATOM 1250 N N . ALA A 1 172 ? 0.893 -33.491 -6.450 1.00 53.94 172 ALA A N 1
ATOM 1251 C CA . ALA A 1 172 ? 1.404 -34.022 -5.196 1.00 53.94 172 ALA A CA 1
ATOM 1252 C C . ALA A 1 172 ? 0.484 -35.133 -4.659 1.00 53.94 172 ALA A C 1
ATOM 1254 O O . ALA A 1 172 ? -0.439 -34.882 -3.888 1.00 53.94 172 ALA A O 1
ATOM 1255 N N . THR A 1 173 ? 0.754 -36.379 -5.044 1.00 54.62 173 THR A N 1
ATOM 1256 C CA . THR A 1 173 ? 0.223 -37.589 -4.402 1.00 54.62 173 THR A CA 1
ATOM 1257 C C . THR A 1 173 ? 1.086 -37.935 -3.187 1.00 54.62 173 THR A C 1
ATOM 1259 O O . THR A 1 173 ? 1.876 -38.875 -3.211 1.00 54.62 173 THR A O 1
ATOM 1262 N N . GLY A 1 174 ? 1.013 -37.124 -2.134 1.00 52.88 174 GLY A N 1
ATOM 1263 C CA . GLY A 1 174 ? 1.754 -37.369 -0.897 1.00 52.88 174 GLY A CA 1
ATOM 1264 C C . GLY A 1 174 ? 0.997 -38.302 0.046 1.00 52.88 174 GLY A C 1
ATOM 1265 O O . GLY A 1 174 ? 0.279 -37.827 0.917 1.00 52.88 174 GLY A O 1
ATOM 1266 N N . THR A 1 175 ? 1.179 -39.616 -0.090 1.00 53.16 175 THR A N 1
ATOM 1267 C CA . THR A 1 175 ? 0.942 -40.580 1.001 1.00 53.16 175 THR A CA 1
ATOM 1268 C C . THR A 1 175 ? 2.156 -41.488 1.144 1.00 53.16 175 THR A C 1
ATOM 1270 O O . THR A 1 175 ? 2.134 -42.641 0.726 1.00 53.16 175 THR A O 1
ATOM 1273 N N . ALA A 1 176 ? 3.232 -40.954 1.712 1.00 48.66 176 ALA A N 1
ATOM 1274 C CA . ALA A 1 176 ? 4.273 -41.750 2.347 1.00 48.66 176 ALA A CA 1
ATOM 1275 C C . ALA A 1 176 ? 5.015 -40.851 3.338 1.00 48.66 176 ALA A C 1
ATOM 1277 O O . ALA A 1 176 ? 5.885 -40.074 2.954 1.00 48.66 176 ALA A O 1
ATOM 1278 N N . ASN A 1 177 ? 4.647 -40.951 4.614 1.00 52.78 177 ASN A N 1
ATOM 1279 C CA . ASN A 1 177 ? 5.593 -40.637 5.671 1.00 52.78 177 ASN A CA 1
ATOM 1280 C C . ASN A 1 177 ? 6.530 -41.844 5.735 1.00 52.78 177 ASN A C 1
ATOM 1282 O O . ASN A 1 177 ? 6.096 -42.945 6.082 1.00 52.78 177 ASN A O 1
ATOM 1286 N N . SER A 1 178 ? 7.780 -41.660 5.341 1.00 45.00 178 SER A N 1
ATOM 1287 C CA . SER A 1 178 ? 8.856 -42.562 5.725 1.00 45.00 178 SER A CA 1
ATOM 1288 C C . SER A 1 178 ? 9.852 -41.736 6.522 1.00 45.00 178 SER A C 1
ATOM 1290 O O . SER A 1 178 ? 10.358 -40.741 6.002 1.00 45.00 178 SER A O 1
ATOM 1292 N N . ASP A 1 179 ? 10.030 -42.193 7.763 1.00 40.66 179 ASP A N 1
ATOM 1293 C CA . ASP A 1 179 ? 10.999 -41.824 8.805 1.00 40.66 179 ASP A CA 1
ATOM 1294 C C . ASP A 1 179 ? 10.456 -40.957 9.955 1.00 40.66 179 ASP A C 1
ATOM 1296 O O . ASP A 1 179 ? 10.189 -39.747 9.774 1.00 40.66 179 ASP A O 1
#

Sequence (179 aa):
NRGDSQEGQAAIFGKEWVSGTAAEATESDYSHVRRISDTAVDVVLEEGDAIHFTANAAKNGWVPEPGSEDLTLKGSVTGTFTLSDTEGTVTTFTKADAAATTWQVSSVLDDGLTNSGIKVVSETVTVGGKKLARPKRIIAPTTAATTAACETTPATRGCKVLEFVYATATTATGTANSD